Protein AF-A0A9X3PVK5-F1 (afdb_monomer_lite)

Structure (mmCIF, N/CA/C/O backbone):
data_AF-A0A9X3PVK5-F1
#
_entry.id   AF-A0A9X3PVK5-F1
#
loop_
_atom_site.group_PDB
_atom_site.id
_atom_site.type_symbol
_atom_site.label_atom_id
_atom_site.label_alt_id
_atom_site.label_comp_id
_atom_site.label_asym_id
_atom_site.label_entity_id
_atom_site.label_seq_id
_atom_site.pdbx_PDB_ins_code
_atom_site.Cartn_x
_atom_site.Cartn_y
_atom_site.Cartn_z
_atom_site.occupancy
_atom_site.B_iso_or_equiv
_atom_site.auth_seq_id
_atom_site.auth_comp_id
_atom_site.auth_asym_id
_atom_site.auth_atom_id
_atom_site.pdbx_PDB_model_num
ATOM 1 N N . MET A 1 1 ? 22.306 16.300 -51.014 1.00 60.66 1 MET A N 1
ATOM 2 C CA . MET A 1 1 ? 22.694 15.941 -49.629 1.00 60.66 1 MET A CA 1
ATOM 3 C C . MET A 1 1 ? 21.674 16.373 -48.570 1.00 60.66 1 MET A C 1
ATOM 5 O O . MET A 1 1 ? 21.366 15.554 -47.720 1.00 60.66 1 MET A O 1
ATOM 9 N N . GLY A 1 2 ? 21.073 17.571 -48.632 1.00 67.81 2 GLY A N 1
ATOM 10 C CA . GLY A 1 2 ? 20.135 18.045 -47.590 1.00 67.81 2 GLY A CA 1
ATOM 11 C C . GLY A 1 2 ? 18.891 17.174 -47.328 1.00 67.81 2 GLY A C 1
ATOM 12 O O . GLY A 1 2 ? 18.479 17.035 -46.184 1.00 67.81 2 GLY A O 1
ATOM 13 N N . LYS A 1 3 ? 18.336 16.512 -48.355 1.00 68.56 3 LYS A N 1
ATOM 14 C CA . LYS A 1 3 ? 17.170 15.616 -48.194 1.00 68.56 3 LYS A CA 1
ATOM 15 C C . LYS A 1 3 ? 17.481 14.365 -47.359 1.00 68.56 3 LYS A C 1
ATOM 17 O O . LYS A 1 3 ? 16.631 13.915 -46.606 1.00 68.56 3 LYS A O 1
ATOM 22 N N . VAL A 1 4 ? 18.702 13.836 -47.464 1.00 75.50 4 VAL A N 1
ATOM 23 C CA . VAL A 1 4 ? 19.142 12.647 -46.710 1.00 75.50 4 VAL A CA 1
ATOM 24 C C . VAL A 1 4 ? 19.384 13.016 -45.248 1.00 75.50 4 VAL A C 1
ATOM 26 O O . VAL A 1 4 ? 18.938 12.306 -44.356 1.00 75.50 4 VAL A O 1
ATOM 29 N N . VAL A 1 5 ? 20.002 14.175 -45.003 1.00 79.56 5 VAL A N 1
ATOM 30 C CA . VAL A 1 5 ? 20.213 14.705 -43.648 1.00 79.56 5 VAL A CA 1
ATOM 31 C C . VAL A 1 5 ? 18.874 14.916 -42.936 1.00 79.56 5 VAL A C 1
ATOM 33 O O . VAL A 1 5 ? 18.721 14.501 -41.794 1.00 79.56 5 VAL A O 1
ATOM 36 N N . PHE A 1 6 ? 17.874 15.471 -43.624 1.00 79.94 6 PHE A N 1
ATOM 37 C CA . PHE A 1 6 ? 16.553 15.698 -43.038 1.00 79.94 6 PHE A CA 1
ATOM 38 C C . PHE A 1 6 ? 15.841 14.395 -42.643 1.00 79.94 6 PHE A C 1
ATOM 40 O O . PHE A 1 6 ? 15.288 14.306 -41.552 1.00 79.94 6 PHE A O 1
ATOM 47 N N . VAL A 1 7 ? 15.903 13.362 -43.490 1.00 83.88 7 VAL A N 1
ATOM 48 C CA . VAL A 1 7 ? 15.310 12.046 -43.192 1.00 83.88 7 VAL A CA 1
ATOM 49 C C . VAL A 1 7 ? 15.995 11.383 -41.997 1.00 83.88 7 VAL A C 1
ATOM 51 O O . VAL A 1 7 ? 15.317 10.818 -41.145 1.00 83.88 7 VAL A O 1
ATOM 54 N N . VAL A 1 8 ? 17.321 11.499 -41.892 1.00 83.00 8 VAL A N 1
ATOM 55 C CA . VAL A 1 8 ? 18.084 10.958 -40.757 1.00 83.00 8 VAL A CA 1
ATOM 56 C C . VAL A 1 8 ? 17.720 11.676 -39.455 1.00 83.00 8 VAL A C 1
ATOM 58 O O . VAL A 1 8 ? 17.458 11.015 -38.454 1.00 83.00 8 VAL A O 1
ATOM 61 N N . PHE A 1 9 ? 17.631 13.008 -39.466 1.00 81.62 9 PHE A N 1
ATOM 62 C CA . PHE A 1 9 ? 17.219 13.772 -38.284 1.00 81.62 9 PHE A CA 1
ATOM 63 C C . PHE A 1 9 ? 15.769 13.496 -37.880 1.00 81.62 9 PHE A C 1
ATOM 65 O O . PHE A 1 9 ? 15.475 13.392 -36.692 1.00 81.62 9 PHE A O 1
ATOM 72 N N . PHE A 1 10 ? 14.869 13.332 -38.849 1.00 81.44 10 PHE A N 1
ATOM 73 C CA . PHE A 1 10 ? 13.465 13.037 -38.578 1.00 81.44 10 PHE A CA 1
ATOM 74 C C . PHE A 1 10 ? 13.270 11.621 -38.017 1.00 81.44 10 PHE A C 1
ATOM 76 O O . PHE A 1 10 ? 12.531 11.434 -37.053 1.00 81.44 10 PHE A O 1
ATOM 83 N N . ALA A 1 11 ? 13.985 10.631 -38.560 1.00 80.88 11 ALA A N 1
ATOM 84 C CA . ALA A 1 11 ? 13.994 9.272 -38.026 1.00 80.88 11 ALA A CA 1
ATOM 85 C C . ALA A 1 11 ? 14.588 9.223 -36.610 1.00 80.88 11 ALA A C 1
ATOM 87 O O . ALA A 1 11 ? 14.032 8.566 -35.734 1.00 80.88 11 ALA A O 1
ATOM 88 N N . LEU A 1 12 ? 15.669 9.969 -36.357 1.00 79.19 12 LEU A N 1
ATOM 89 C CA . LEU A 1 12 ? 16.262 10.083 -35.026 1.00 79.19 12 LEU A CA 1
ATOM 90 C C . LEU A 1 12 ? 15.290 10.725 -34.025 1.00 79.19 12 LEU A C 1
ATOM 92 O O . LEU A 1 12 ? 15.142 10.222 -32.915 1.00 79.19 12 LEU A O 1
ATOM 96 N N . ALA A 1 13 ? 14.586 11.789 -34.422 1.00 78.06 13 ALA A N 1
ATOM 97 C CA . ALA A 1 13 ? 13.579 12.436 -33.583 1.00 78.06 13 ALA A CA 1
ATOM 98 C C . ALA A 1 13 ? 12.417 11.489 -33.236 1.00 78.06 13 ALA A C 1
ATOM 100 O O . ALA A 1 13 ? 11.982 11.455 -32.088 1.00 78.06 13 ALA A O 1
ATOM 101 N N . LEU A 1 14 ? 11.959 10.679 -34.197 1.00 76.50 14 LEU A N 1
ATOM 102 C CA . LEU A 1 14 ? 10.938 9.650 -33.974 1.00 76.50 14 LEU A CA 1
ATOM 103 C C . LEU A 1 14 ? 11.409 8.548 -33.017 1.00 76.50 14 LEU A C 1
ATOM 105 O O . LEU A 1 14 ? 10.635 8.116 -32.168 1.00 76.50 14 LEU A O 1
ATOM 109 N N . VAL A 1 15 ? 12.671 8.120 -33.112 1.00 71.81 15 VAL A N 1
ATOM 110 C CA . VAL A 1 15 ? 13.250 7.134 -32.186 1.00 71.81 15 VAL A CA 1
ATOM 111 C C . VAL A 1 15 ? 13.341 7.711 -30.774 1.00 71.81 15 VAL A C 1
ATOM 113 O O . VAL A 1 15 ? 12.879 7.077 -29.833 1.00 71.81 15 VAL A O 1
ATOM 116 N N . VAL A 1 16 ? 13.847 8.937 -30.614 1.00 65.81 16 VAL A N 1
ATOM 117 C CA . VAL A 1 16 ? 13.955 9.589 -29.297 1.00 65.81 16 VAL A CA 1
ATOM 118 C C . VAL A 1 16 ? 12.573 9.814 -28.671 1.00 65.81 16 VAL A C 1
ATOM 120 O O . VAL A 1 16 ? 12.381 9.504 -27.495 1.00 65.81 16 VAL A O 1
ATOM 123 N N . ALA A 1 17 ? 11.590 10.264 -29.457 1.00 64.31 17 ALA A N 1
ATOM 124 C CA . ALA A 1 17 ? 10.210 10.442 -28.999 1.00 64.31 17 ALA A CA 1
ATOM 125 C C . ALA A 1 17 ? 9.495 9.111 -28.690 1.00 64.31 17 ALA A C 1
ATOM 127 O O . ALA A 1 17 ? 8.615 9.072 -27.836 1.00 64.31 17 ALA A O 1
ATOM 128 N N . GLY A 1 18 ? 9.872 8.016 -29.360 1.00 57.22 18 GLY A N 1
ATOM 129 C CA . GLY A 1 18 ? 9.322 6.678 -29.122 1.00 57.22 18 GLY A CA 1
ATOM 130 C C . GLY A 1 18 ? 9.931 5.939 -27.923 1.00 57.22 18 GLY A C 1
ATOM 131 O O . GLY A 1 18 ? 9.342 4.976 -27.443 1.00 57.22 18 GLY A O 1
ATOM 132 N N . THR A 1 19 ? 11.094 6.368 -27.421 1.00 53.72 19 THR A N 1
ATOM 133 C CA . THR A 1 19 ? 11.823 5.675 -26.335 1.00 53.72 19 THR A CA 1
ATOM 134 C C . THR A 1 19 ? 11.453 6.105 -24.909 1.00 53.72 19 THR A C 1
ATOM 136 O O . THR A 1 19 ? 12.012 5.580 -23.949 1.00 53.72 19 THR A O 1
ATOM 139 N N . SER A 1 20 ? 10.515 7.036 -24.723 1.00 52.75 20 SER A N 1
ATOM 140 C CA . SER A 1 20 ? 10.329 7.719 -23.431 1.00 52.75 20 SER A CA 1
ATOM 141 C C . SER A 1 20 ? 9.559 6.950 -22.345 1.00 52.75 20 SER A C 1
ATOM 143 O O . SER A 1 20 ? 9.445 7.468 -21.240 1.00 52.75 20 SER A O 1
ATOM 145 N N . SER A 1 21 ? 9.022 5.751 -22.596 1.00 50.31 21 SER A N 1
ATOM 146 C CA . SER A 1 21 ? 8.082 5.107 -21.654 1.00 50.31 21 SER A CA 1
ATOM 147 C C . SER A 1 21 ? 8.556 3.794 -21.027 1.00 50.31 21 SER A C 1
ATOM 149 O O . SER A 1 21 ? 7.752 3.079 -20.439 1.00 50.31 21 SER A O 1
ATOM 151 N N . SER A 1 22 ? 9.844 3.460 -21.121 1.00 47.28 22 SER A N 1
ATOM 152 C CA . SER A 1 22 ? 10.409 2.274 -20.462 1.00 47.28 22 SER A CA 1
ATOM 153 C C . SER A 1 22 ? 11.505 2.660 -19.469 1.00 47.28 22 SER A C 1
ATOM 155 O O . SER A 1 22 ? 12.584 2.064 -19.456 1.00 47.28 22 SER A O 1
ATOM 157 N N . PHE A 1 23 ? 11.248 3.656 -18.619 1.00 48.03 23 PHE A N 1
ATOM 158 C CA . PHE A 1 23 ? 12.028 3.762 -17.395 1.00 48.03 23 PHE A CA 1
ATOM 159 C C . PHE A 1 23 ? 11.541 2.678 -16.452 1.00 48.03 23 PHE A C 1
ATOM 161 O O . PHE A 1 23 ? 10.457 2.723 -15.878 1.00 48.03 23 PHE A O 1
ATOM 168 N N . ALA A 1 24 ? 12.346 1.630 -16.445 1.00 48.16 24 ALA A N 1
ATOM 169 C CA . ALA A 1 24 ? 12.115 0.397 -15.756 1.00 48.16 24 ALA A CA 1
ATOM 170 C C . ALA A 1 24 ? 11.727 0.660 -14.296 1.00 48.16 24 ALA A C 1
ATOM 172 O O . ALA A 1 24 ? 12.495 1.227 -13.520 1.00 48.16 24 ALA A O 1
ATOM 173 N N . LEU A 1 25 ? 10.571 0.128 -13.915 1.00 50.09 25 LEU A N 1
ATOM 174 C CA . LEU A 1 25 ? 10.171 -0.232 -12.554 1.00 50.09 25 LEU A CA 1
ATOM 175 C C . LEU A 1 25 ? 11.098 -1.322 -11.958 1.00 50.09 25 LEU A C 1
ATOM 177 O O . LEU A 1 25 ? 10.657 -2.268 -11.317 1.00 50.09 25 LEU A O 1
ATOM 181 N N . GLN A 1 26 ? 12.400 -1.227 -12.244 1.00 49.47 26 GLN A N 1
ATOM 182 C CA . GLN A 1 26 ? 13.466 -2.182 -11.946 1.00 49.47 26 GLN A CA 1
ATOM 183 C C . GLN A 1 26 ? 14.453 -1.586 -10.931 1.00 49.47 26 GLN A C 1
ATOM 185 O O . GLN A 1 26 ? 15.643 -1.886 -10.924 1.00 49.47 26 GLN A O 1
ATOM 190 N N . SER A 1 27 ? 13.962 -0.726 -10.049 1.00 49.31 27 SER A N 1
ATOM 191 C CA . SER A 1 27 ? 14.561 -0.583 -8.732 1.00 49.31 27 SER A CA 1
ATOM 192 C C . SER A 1 27 ? 13.923 -1.681 -7.889 1.00 49.31 27 SER A C 1
ATOM 194 O O . SER A 1 27 ? 12.732 -1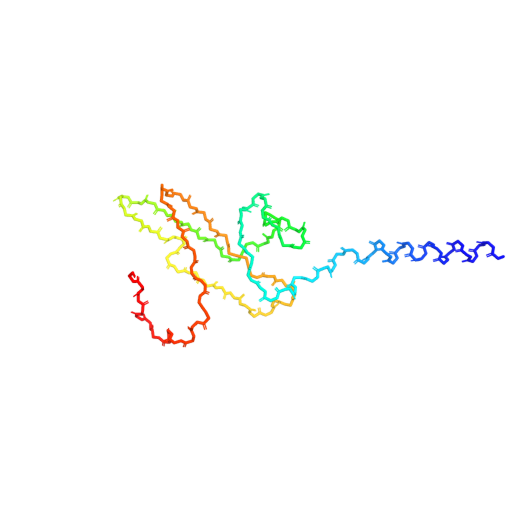.620 -7.612 1.00 49.31 27 SER A O 1
ATOM 196 N N . GLY A 1 28 ? 14.669 -2.725 -7.522 1.00 56.47 28 GLY A N 1
ATOM 197 C CA . GLY A 1 28 ? 14.184 -3.795 -6.634 1.00 56.47 28 GLY A CA 1
ATOM 198 C C . GLY A 1 28 ? 13.905 -3.335 -5.193 1.00 56.47 28 GLY A C 1
ATOM 199 O O . GLY A 1 28 ? 13.974 -4.150 -4.278 1.00 56.47 28 GLY A O 1
ATOM 200 N N . GLY A 1 29 ? 13.676 -2.037 -4.983 1.00 66.81 29 GLY A N 1
ATOM 201 C CA . GLY A 1 29 ? 13.357 -1.422 -3.704 1.00 66.81 29 GLY A CA 1
ATOM 202 C C . GLY A 1 29 ? 11.852 -1.269 -3.496 1.00 66.81 29 GLY A C 1
ATOM 203 O O . GLY A 1 29 ? 11.051 -1.410 -4.417 1.00 66.81 29 GLY A O 1
ATOM 204 N N . VAL A 1 30 ? 11.477 -0.972 -2.255 1.00 73.94 30 VAL A N 1
ATOM 205 C CA . VAL A 1 30 ? 10.111 -0.592 -1.895 1.00 73.94 30 VAL A CA 1
ATOM 206 C C . VAL A 1 30 ? 10.032 0.926 -1.839 1.00 73.94 30 VAL A C 1
ATOM 208 O O . VAL A 1 30 ? 10.888 1.568 -1.234 1.00 73.94 30 VAL A O 1
ATOM 211 N N . GLU A 1 31 ? 8.984 1.489 -2.429 1.00 77.69 31 GLU A N 1
ATOM 212 C CA . GLU A 1 31 ? 8.672 2.909 -2.321 1.00 77.69 31 GLU A CA 1
ATOM 213 C C . GLU A 1 31 ? 7.392 3.090 -1.503 1.00 77.69 31 GLU A C 1
ATOM 215 O O . GLU A 1 31 ? 6.390 2.413 -1.732 1.00 77.69 31 GLU A O 1
ATOM 220 N N . ILE A 1 32 ? 7.445 3.988 -0.518 1.00 80.94 32 ILE A N 1
ATOM 221 C CA . ILE A 1 32 ? 6.333 4.310 0.380 1.00 80.94 32 ILE A CA 1
ATOM 222 C C . ILE A 1 32 ? 6.095 5.810 0.288 1.00 80.94 32 ILE A C 1
ATOM 224 O O . ILE A 1 32 ? 7.034 6.603 0.351 1.00 80.94 32 ILE A O 1
ATOM 228 N N . GLY A 1 33 ? 4.836 6.206 0.161 1.00 84.25 33 GLY A N 1
ATOM 229 C CA . GLY A 1 33 ? 4.467 7.605 0.038 1.00 84.25 33 GLY A CA 1
ATOM 230 C C . GLY A 1 33 ? 2.962 7.798 -0.039 1.00 84.25 33 GLY A C 1
ATOM 231 O O . GLY A 1 33 ? 2.188 6.843 -0.113 1.00 84.25 33 GLY A O 1
ATOM 232 N N . ASP A 1 34 ? 2.565 9.061 -0.006 1.00 86.12 34 ASP A N 1
ATOM 233 C CA . ASP A 1 34 ? 1.177 9.479 -0.140 1.00 86.12 34 ASP A CA 1
ATOM 234 C C . ASP A 1 34 ? 0.643 9.224 -1.563 1.00 86.12 34 ASP A C 1
ATOM 236 O O . ASP A 1 34 ? 1.380 9.292 -2.543 1.00 86.12 34 ASP A O 1
ATOM 240 N N . LEU A 1 35 ? -0.654 8.941 -1.695 1.00 84.94 35 LEU A N 1
ATOM 241 C CA . LEU A 1 35 ? -1.261 8.572 -2.977 1.00 84.94 35 LEU A CA 1
ATOM 242 C C . LEU A 1 35 ? -1.257 9.720 -4.003 1.00 84.94 35 LEU A C 1
ATOM 244 O O . LEU A 1 35 ? -1.199 9.469 -5.210 1.00 84.94 35 LEU A O 1
ATOM 248 N N . ALA A 1 36 ? -1.367 10.968 -3.538 1.00 83.62 36 ALA A N 1
ATOM 249 C CA . ALA A 1 36 ? -1.466 12.139 -4.403 1.00 83.62 36 ALA A CA 1
ATOM 250 C C . ALA A 1 36 ? -0.089 12.669 -4.824 1.00 83.62 36 ALA A C 1
ATOM 252 O O . ALA A 1 36 ? 0.054 13.187 -5.931 1.00 83.62 36 ALA A O 1
ATOM 253 N N . THR A 1 37 ? 0.910 12.544 -3.950 1.00 84.12 37 THR A N 1
ATOM 254 C CA . THR A 1 37 ? 2.247 13.130 -4.145 1.00 84.12 37 THR A CA 1
ATOM 255 C C . THR A 1 37 ? 3.353 12.106 -4.388 1.00 84.12 37 THR A C 1
ATOM 257 O O . THR A 1 37 ? 4.379 12.449 -4.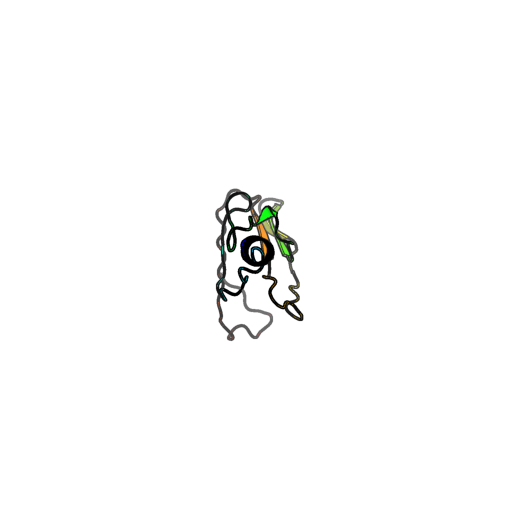974 1.00 84.12 37 THR A O 1
ATOM 260 N N . GLY A 1 38 ? 3.155 10.855 -3.973 1.00 81.88 38 GLY A N 1
ATOM 261 C CA . GLY A 1 38 ? 4.090 9.755 -4.182 1.00 81.88 38 GLY A CA 1
ATOM 262 C C . GLY A 1 38 ? 4.150 9.322 -5.645 1.00 81.88 38 GLY A C 1
ATOM 263 O O . GLY A 1 38 ? 3.155 9.365 -6.375 1.00 81.88 38 GLY A O 1
ATOM 264 N N . SER A 1 39 ? 5.342 8.925 -6.090 1.00 75.06 39 SER A N 1
ATOM 265 C CA . SER A 1 39 ? 5.613 8.593 -7.485 1.00 75.06 39 SER A CA 1
ATOM 266 C C . SER A 1 39 ? 6.745 7.581 -7.598 1.00 75.06 39 SER A C 1
ATOM 268 O O . SER A 1 39 ? 7.779 7.778 -6.965 1.00 75.06 39 SER A O 1
ATOM 270 N N . VAL A 1 40 ? 6.557 6.561 -8.443 1.00 72.19 40 VAL A N 1
ATOM 271 C CA . VAL A 1 40 ? 7.628 5.642 -8.851 1.00 72.19 40 VAL A CA 1
ATOM 272 C C . VAL A 1 40 ? 8.126 6.067 -10.221 1.00 72.19 40 VAL A C 1
ATOM 274 O O . VAL A 1 40 ? 7.377 6.019 -11.195 1.00 72.19 40 VAL A O 1
ATOM 277 N N . VAL A 1 41 ? 9.388 6.494 -10.316 1.00 71.25 41 VAL A N 1
ATOM 278 C CA . VAL A 1 41 ? 10.036 6.834 -11.601 1.00 71.25 41 VAL A CA 1
ATOM 279 C C . VAL A 1 41 ? 9.208 7.849 -12.426 1.00 71.25 41 VAL A C 1
ATOM 281 O O . VAL A 1 41 ? 9.098 7.775 -13.646 1.00 71.25 41 VAL A O 1
ATOM 284 N N . GLY A 1 42 ? 8.585 8.821 -11.751 1.00 70.56 42 GLY A N 1
ATOM 285 C CA . GLY A 1 42 ? 7.784 9.872 -12.388 1.00 70.56 42 GLY A CA 1
ATOM 286 C C . GLY A 1 42 ? 6.315 9.512 -12.644 1.00 70.56 42 GLY A C 1
ATOM 287 O O . GLY A 1 42 ? 5.552 10.401 -13.016 1.00 70.56 42 GLY A O 1
ATOM 288 N N . GLN A 1 43 ? 5.882 8.272 -12.384 1.00 77.12 43 GLN A N 1
ATOM 289 C CA . GLN A 1 43 ? 4.472 7.879 -12.416 1.00 77.12 43 GLN A CA 1
ATOM 290 C C . GLN A 1 43 ? 3.825 8.037 -11.027 1.00 77.12 43 GLN A C 1
ATOM 292 O O . GLN A 1 43 ? 4.222 7.336 -10.093 1.00 77.12 43 GLN A O 1
ATOM 297 N N . PRO A 1 44 ? 2.816 8.917 -10.864 1.00 85.19 44 PRO A N 1
ATOM 298 C CA . PRO A 1 44 ? 2.083 9.057 -9.608 1.00 85.19 44 PRO A CA 1
ATOM 299 C C . PRO A 1 44 ? 1.446 7.740 -9.164 1.00 85.19 44 PRO A C 1
ATOM 301 O O . PRO A 1 44 ? 0.894 7.007 -9.987 1.00 85.19 44 PRO A O 1
ATOM 304 N N . PHE A 1 45 ? 1.426 7.479 -7.857 1.00 84.38 45 PHE A N 1
ATOM 305 C CA . PHE A 1 45 ? 0.805 6.266 -7.312 1.00 84.38 45 PHE A CA 1
ATOM 306 C C . PHE A 1 45 ? -0.679 6.138 -7.675 1.00 84.38 45 PHE A C 1
ATOM 308 O O . PHE A 1 45 ? -1.171 5.036 -7.893 1.00 84.38 45 PHE A O 1
ATOM 315 N N . SER A 1 46 ? -1.387 7.261 -7.809 1.00 84.44 46 SER A N 1
ATOM 316 C CA . SER A 1 46 ? -2.789 7.304 -8.249 1.00 84.44 46 SER A CA 1
ATOM 317 C C . SER A 1 46 ? -3.033 6.769 -9.665 1.00 84.44 46 SER A C 1
ATOM 319 O O . SER A 1 46 ? -4.169 6.438 -9.996 1.00 84.44 46 SER A O 1
ATOM 321 N N . GLN A 1 47 ? -1.991 6.677 -10.494 1.00 85.12 47 GLN A N 1
ATOM 322 C CA . GLN A 1 47 ? -2.058 6.136 -11.853 1.00 85.12 47 GLN A CA 1
ATOM 323 C C . GLN A 1 47 ? -1.638 4.665 -11.930 1.00 85.12 47 GLN A C 1
ATOM 325 O O . GLN A 1 47 ? -1.609 4.102 -13.024 1.00 85.12 47 GLN A O 1
ATOM 330 N N . LEU A 1 48 ? -1.257 4.053 -10.807 1.00 84.81 48 LEU A N 1
ATOM 331 C CA . LEU A 1 48 ? -0.875 2.651 -10.759 1.00 84.81 48 LEU A CA 1
ATOM 332 C C . LEU A 1 48 ? -2.081 1.768 -10.429 1.00 84.81 48 LEU A C 1
ATOM 334 O O . LEU A 1 48 ? -2.893 2.082 -9.558 1.00 84.81 48 LEU A O 1
ATOM 338 N N . ASP A 1 49 ? -2.151 0.615 -11.089 1.00 86.75 49 ASP A N 1
ATOM 339 C CA . ASP A 1 49 ? -3.151 -0.405 -10.790 1.00 86.75 49 ASP A CA 1
ATOM 340 C C . ASP A 1 49 ? -2.886 -1.025 -9.415 1.00 86.75 49 ASP A C 1
ATOM 342 O O . ASP A 1 49 ? -1.892 -1.736 -9.228 1.00 86.75 49 ASP A O 1
ATOM 346 N N . VAL A 1 50 ? -3.803 -0.779 -8.478 1.00 88.94 50 VAL A N 1
ATOM 347 C CA . VAL A 1 50 ? -3.767 -1.306 -7.109 1.00 88.94 50 VAL A CA 1
ATOM 348 C C . VAL A 1 50 ? -4.037 -2.808 -7.113 1.00 88.94 50 VAL A C 1
ATOM 350 O O . VAL A 1 50 ? -5.043 -3.271 -7.646 1.00 88.94 50 VAL A O 1
ATOM 353 N N . ASP A 1 51 ? -3.154 -3.572 -6.476 1.00 88.81 51 ASP A N 1
ATOM 354 C CA . ASP A 1 51 ? -3.267 -5.028 -6.374 1.00 88.81 51 ASP A CA 1
ATOM 355 C C . ASP A 1 51 ? -3.900 -5.484 -5.065 1.00 88.81 51 ASP A C 1
ATOM 357 O O . ASP A 1 51 ? -4.595 -6.499 -5.021 1.00 88.81 51 ASP A O 1
ATOM 361 N N . VAL A 1 52 ? -3.629 -4.745 -3.994 1.00 90.31 52 VAL A N 1
ATOM 362 C CA . VAL A 1 52 ? -4.183 -4.985 -2.667 1.00 90.31 52 VAL A CA 1
ATOM 363 C C . VAL A 1 52 ? -4.616 -3.651 -2.090 1.00 90.31 52 VAL A C 1
ATOM 365 O O . VAL A 1 52 ? -3.856 -2.685 -2.119 1.00 90.31 52 VAL A O 1
ATOM 368 N N . ASP A 1 53 ? -5.827 -3.617 -1.549 1.00 91.88 53 ASP A N 1
ATOM 369 C CA . ASP A 1 53 ? -6.388 -2.443 -0.894 1.00 91.88 53 ASP A CA 1
ATOM 370 C C . ASP A 1 53 ? -6.693 -2.787 0.562 1.00 91.88 53 ASP A C 1
ATOM 372 O O . ASP A 1 53 ? -7.465 -3.708 0.840 1.00 91.88 53 ASP A O 1
ATOM 376 N N . LEU A 1 54 ? -6.041 -2.084 1.484 1.00 90.38 54 LEU A N 1
ATOM 377 C CA . LEU A 1 54 ? -6.163 -2.296 2.920 1.00 90.38 54 LEU A CA 1
ATOM 378 C C . LEU A 1 54 ? -6.724 -1.052 3.589 1.00 90.38 54 LEU A C 1
ATOM 380 O O . LEU A 1 54 ? -6.319 0.076 3.313 1.00 90.38 54 LEU A O 1
ATOM 384 N N . TYR A 1 55 ? -7.606 -1.273 4.550 1.00 90.62 55 TYR A N 1
ATOM 385 C CA . TYR A 1 55 ? -8.209 -0.221 5.346 1.00 90.62 55 TYR A CA 1
ATOM 386 C C . TYR A 1 55 ? -7.896 -0.459 6.814 1.00 90.62 55 TYR A C 1
ATOM 388 O O . TYR A 1 55 ? -8.277 -1.493 7.367 1.00 90.62 55 TYR A O 1
ATOM 396 N N . ALA A 1 56 ? -7.245 0.510 7.452 1.00 89.56 56 ALA A N 1
ATOM 397 C CA . ALA A 1 56 ? -7.228 0.592 8.905 1.00 89.56 56 ALA A CA 1
ATOM 398 C C . ALA 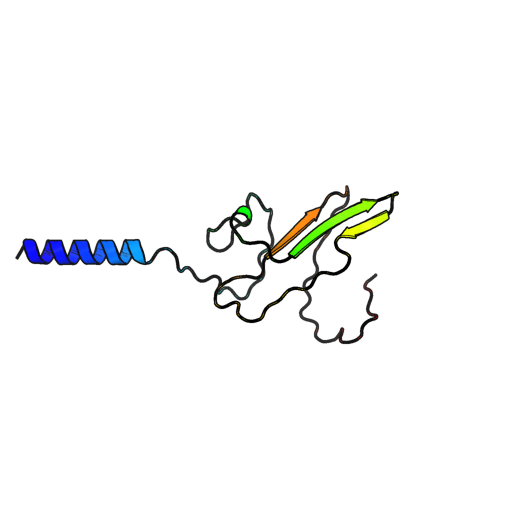A 1 56 ? -8.516 1.296 9.337 1.00 89.56 56 ALA A C 1
ATOM 400 O O . ALA A 1 56 ? -8.745 2.457 8.993 1.00 89.56 56 ALA A O 1
ATOM 401 N N . LEU A 1 57 ? -9.382 0.576 10.044 1.00 89.12 57 LEU A N 1
ATOM 402 C CA . LEU A 1 57 ? -10.707 1.033 10.453 1.00 89.12 57 LEU A CA 1
ATOM 403 C C . LEU A 1 57 ? -10.841 1.010 11.976 1.00 89.12 57 LEU A C 1
ATOM 405 O O . LEU A 1 57 ? -10.184 0.226 12.663 1.00 89.12 57 LEU A O 1
ATOM 409 N N . GLU A 1 58 ? -11.761 1.819 12.495 1.00 87.94 58 GLU A N 1
ATOM 410 C CA . GLU A 1 58 ? -12.220 1.744 13.880 1.00 87.94 58 GLU A CA 1
ATOM 411 C C . GLU A 1 58 ? -13.715 1.401 13.904 1.00 87.94 58 GLU A C 1
ATOM 413 O O . GLU A 1 58 ? -14.551 2.171 13.435 1.00 87.94 58 GLU A O 1
ATOM 418 N N . ILE A 1 59 ? -14.061 0.223 14.426 1.00 85.62 59 ILE A N 1
ATOM 419 C CA . ILE A 1 59 ? -15.438 -0.280 14.489 1.00 85.62 59 ILE A CA 1
ATOM 420 C C . ILE A 1 59 ? -15.752 -0.625 15.943 1.00 85.62 59 ILE A C 1
ATOM 422 O O . ILE A 1 59 ? -15.093 -1.471 16.544 1.00 85.62 59 ILE A O 1
ATOM 426 N N . GLY A 1 60 ? -16.747 0.045 16.533 1.00 87.31 60 GLY A N 1
ATOM 427 C CA . GLY A 1 60 ? -17.141 -0.191 17.928 1.00 87.31 60 GLY A CA 1
ATOM 428 C C . GLY A 1 60 ? -16.002 0.030 18.934 1.00 87.31 60 GLY A C 1
ATOM 429 O O . GLY A 1 60 ? -15.880 -0.728 19.895 1.00 87.31 60 GLY A O 1
ATOM 430 N N . GLY A 1 61 ? -15.127 1.010 18.676 1.00 84.88 61 GLY A N 1
ATOM 431 C CA . GLY A 1 61 ? -13.948 1.307 19.500 1.00 84.88 61 GLY A CA 1
ATOM 432 C C . GLY A 1 61 ? -12.798 0.301 19.364 1.00 84.88 61 GLY A C 1
ATOM 433 O O . GLY A 1 61 ? -11.841 0.352 20.133 1.00 84.88 61 GLY A O 1
ATOM 434 N N . LYS A 1 62 ? -12.875 -0.638 18.411 1.00 83.50 62 LYS A N 1
ATOM 435 C CA . LYS A 1 62 ? -11.802 -1.591 18.105 1.00 83.50 62 LYS A CA 1
ATOM 436 C C . LYS A 1 62 ? -11.144 -1.234 16.780 1.00 83.50 62 LYS A C 1
ATOM 438 O O . LYS A 1 62 ? -11.833 -0.995 15.791 1.00 83.50 62 LYS A O 1
ATOM 443 N N . LYS A 1 63 ? -9.811 -1.251 16.758 1.00 85.56 63 LYS A N 1
ATOM 444 C CA . LYS A 1 63 ? -9.016 -1.092 15.536 1.00 85.56 63 LYS A CA 1
ATOM 445 C C . LYS A 1 63 ? -8.978 -2.414 14.775 1.00 85.56 63 LYS A C 1
ATOM 447 O O . LYS A 1 63 ? -8.686 -3.448 15.374 1.00 85.56 63 LYS A O 1
ATOM 452 N N . VAL A 1 64 ? -9.285 -2.383 13.482 1.00 86.94 64 VAL A N 1
ATOM 453 C CA . VAL A 1 64 ? -9.382 -3.576 12.631 1.00 86.94 64 VAL A CA 1
ATOM 454 C C . VAL A 1 64 ? -8.806 -3.282 11.246 1.00 86.94 64 VAL A C 1
ATOM 456 O O . VAL A 1 64 ? -8.974 -2.181 10.725 1.00 86.94 64 VAL A O 1
ATOM 459 N N . TRP A 1 65 ? -8.163 -4.283 10.643 1.00 87.38 65 TRP A N 1
ATOM 460 C CA . TRP A 1 65 ? -7.756 -4.270 9.238 1.00 87.38 65 TRP A CA 1
ATOM 461 C C . TRP A 1 65 ? -8.823 -4.919 8.356 1.00 87.38 65 TRP A C 1
ATOM 463 O O . TRP A 1 65 ? -9.305 -6.011 8.667 1.00 87.38 65 TRP A O 1
ATOM 473 N N . TYR A 1 66 ? -9.178 -4.268 7.249 1.00 87.00 66 TYR A N 1
ATOM 474 C CA . TYR A 1 66 ? -10.084 -4.823 6.246 1.00 87.00 66 TYR A CA 1
ATOM 475 C C . TYR A 1 66 ? -9.460 -4.791 4.839 1.00 87.00 66 TYR A C 1
ATOM 477 O O . TYR A 1 66 ? -8.924 -3.753 4.460 1.00 87.00 66 TYR A O 1
ATOM 485 N N . PRO A 1 67 ? -9.564 -5.879 4.055 1.00 89.50 67 PRO A N 1
ATOM 486 C CA . PRO A 1 67 ? -9.996 -7.204 4.495 1.00 89.50 67 PRO A CA 1
ATOM 487 C C . PRO A 1 67 ? -8.986 -7.790 5.495 1.00 89.50 67 PRO A C 1
ATOM 489 O O . PRO A 1 67 ? -7.794 -7.502 5.433 1.00 89.50 67 PRO A O 1
ATOM 492 N N . GLY A 1 68 ? -9.457 -8.627 6.423 1.00 84.62 68 GLY A N 1
ATOM 493 C CA . GLY A 1 68 ? -8.588 -9.233 7.445 1.00 84.62 68 GLY A CA 1
ATOM 494 C C . GLY A 1 68 ? -7.512 -10.166 6.869 1.00 84.62 68 GLY A C 1
ATOM 495 O O . GLY A 1 68 ? -6.572 -10.544 7.560 1.00 84.62 68 GLY A O 1
ATOM 496 N N . THR A 1 69 ? -7.635 -10.549 5.598 1.00 84.69 69 THR A N 1
ATOM 497 C CA . THR A 1 69 ? -6.620 -11.284 4.841 1.00 84.69 69 THR A CA 1
ATOM 498 C C . THR A 1 69 ? -6.690 -10.852 3.381 1.00 84.69 69 THR A C 1
ATOM 500 O O . THR A 1 69 ? -7.780 -10.736 2.823 1.00 84.69 69 THR A O 1
ATOM 503 N N . SER A 1 70 ? -5.530 -10.639 2.761 1.00 84.19 70 SER A N 1
ATOM 504 C CA . SER A 1 70 ? -5.390 -10.319 1.337 1.00 84.19 70 SER A CA 1
ATOM 505 C C . SER A 1 70 ? -4.408 -11.279 0.680 1.00 84.19 70 SER A C 1
ATOM 507 O O . SER A 1 70 ? -3.430 -11.689 1.302 1.00 84.19 70 SER A O 1
ATOM 509 N N . VAL A 1 71 ? -4.648 -11.625 -0.585 1.00 85.88 71 VAL A N 1
ATOM 510 C CA . VAL A 1 71 ? -3.758 -12.496 -1.363 1.00 85.88 71 VAL A CA 1
ATOM 511 C C . VAL A 1 71 ? -3.139 -11.690 -2.494 1.00 85.88 71 VAL A C 1
ATOM 513 O O . VAL A 1 71 ? -3.834 -11.263 -3.412 1.00 85.88 71 VAL A O 1
ATOM 516 N N . LEU A 1 72 ? -1.817 -11.529 -2.452 1.00 84.44 72 LEU A N 1
ATOM 517 C CA . LEU A 1 72 ? -1.050 -10.884 -3.510 1.00 84.44 72 LEU A CA 1
ATOM 518 C C . LEU A 1 72 ? -0.447 -11.938 -4.443 1.00 84.44 72 LEU A C 1
ATOM 520 O O . LEU A 1 72 ? 0.379 -12.757 -4.041 1.00 84.44 72 LEU A O 1
ATOM 524 N N . ARG A 1 73 ? -0.834 -11.906 -5.721 1.00 82.62 73 ARG A N 1
ATOM 525 C CA . ARG A 1 73 ? -0.243 -12.768 -6.753 1.00 82.62 73 ARG A CA 1
ATOM 526 C C . ARG A 1 73 ? 0.963 -12.078 -7.391 1.00 82.62 73 ARG A C 1
ATOM 528 O O . ARG A 1 73 ? 0.807 -11.073 -8.083 1.00 82.62 73 ARG A O 1
ATOM 535 N N . LEU A 1 74 ? 2.148 -12.661 -7.200 1.00 81.12 74 LEU A N 1
ATOM 536 C CA . LEU A 1 74 ? 3.419 -12.139 -7.727 1.00 81.12 74 LEU A CA 1
ATOM 537 C C . LEU A 1 74 ? 3.876 -12.788 -9.047 1.00 81.12 74 LEU A C 1
ATOM 539 O O . LEU A 1 74 ? 4.777 -12.285 -9.711 1.00 81.12 74 LEU A O 1
ATOM 543 N N . VAL A 1 75 ? 3.253 -13.896 -9.454 1.00 79.31 75 VAL A N 1
ATOM 544 C CA . VAL A 1 75 ? 3.628 -14.632 -10.674 1.00 79.31 75 VAL A CA 1
ATOM 545 C C . VAL A 1 75 ? 3.228 -13.847 -11.930 1.00 79.31 75 VAL A C 1
ATOM 547 O O . VAL A 1 75 ? 2.104 -13.358 -12.012 1.00 79.31 75 VAL A O 1
ATOM 550 N N . GLY A 1 76 ? 4.124 -13.773 -12.923 1.00 75.38 76 G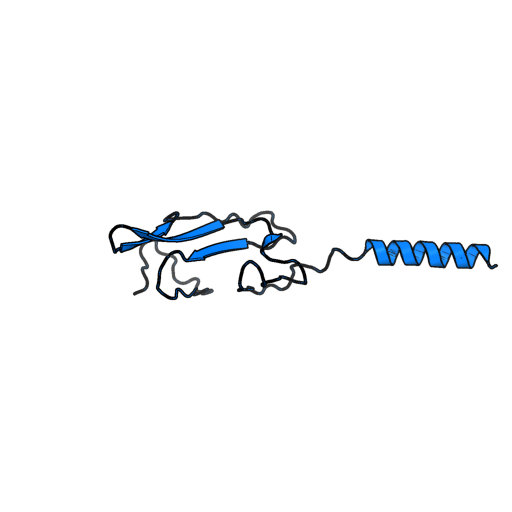LY A N 1
ATOM 551 C CA . GLY A 1 76 ? 3.846 -13.177 -14.241 1.00 75.38 76 GLY A CA 1
ATOM 552 C C . GLY A 1 76 ? 3.994 -11.652 -14.323 1.00 75.38 76 GLY A C 1
ATOM 553 O O . GLY A 1 76 ? 3.554 -11.052 -15.298 1.00 75.38 76 GLY A O 1
ATOM 554 N N . ARG A 1 77 ? 4.612 -11.013 -13.323 1.00 71.06 77 ARG A N 1
ATOM 555 C CA . ARG A 1 77 ? 4.755 -9.548 -13.225 1.00 71.06 77 ARG A CA 1
ATOM 556 C C . ARG A 1 77 ? 6.029 -8.991 -13.874 1.00 71.06 77 ARG A C 1
ATOM 558 O O . ARG A 1 77 ? 6.801 -8.288 -13.228 1.00 71.06 77 ARG A O 1
ATOM 565 N N . ALA A 1 78 ? 6.284 -9.296 -15.143 1.00 70.69 78 ALA A N 1
ATOM 566 C CA . ALA A 1 78 ? 7.452 -8.737 -15.831 1.00 70.69 78 ALA A CA 1
ATOM 567 C C . ALA A 1 78 ? 7.322 -7.204 -15.966 1.00 70.69 78 ALA A C 1
ATOM 569 O O . ALA A 1 78 ? 6.485 -6.719 -16.720 1.00 70.69 78 ALA A O 1
ATOM 570 N N . GLY A 1 79 ? 8.128 -6.445 -15.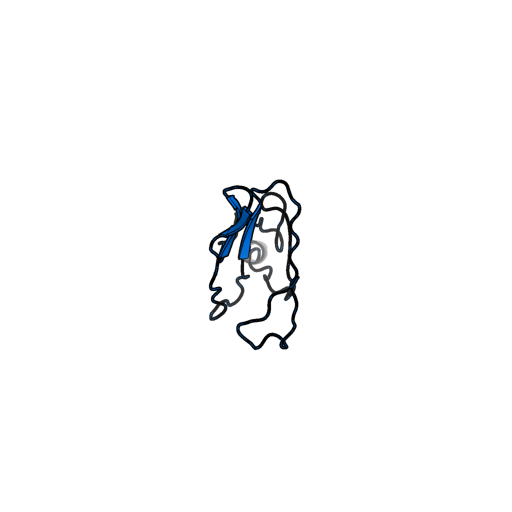213 1.00 70.06 79 GLY A N 1
ATOM 571 C CA . GLY A 1 79 ? 8.197 -4.979 -15.300 1.00 70.06 79 GLY A CA 1
ATOM 572 C C . GLY A 1 79 ? 7.035 -4.204 -14.661 1.00 70.06 79 GLY A C 1
ATOM 573 O O . GLY A 1 79 ? 6.982 -2.990 -14.830 1.00 70.06 79 GLY A O 1
ATOM 574 N N . ARG A 1 80 ? 6.124 -4.863 -13.925 1.00 75.88 80 ARG A N 1
ATOM 575 C CA . ARG A 1 80 ? 5.020 -4.202 -13.201 1.00 75.88 80 ARG A CA 1
ATOM 576 C C . ARG A 1 80 ? 5.187 -4.368 -11.682 1.00 75.88 80 ARG A C 1
ATOM 578 O O . ARG A 1 80 ? 5.215 -5.510 -11.216 1.00 75.88 80 ARG A O 1
ATOM 585 N N . PRO A 1 81 ? 5.249 -3.277 -10.898 1.00 77.25 81 PRO A N 1
ATOM 586 C CA . PRO A 1 81 ? 5.394 -3.343 -9.446 1.00 77.25 81 PRO A CA 1
ATOM 587 C C . PRO A 1 81 ? 4.153 -3.961 -8.807 1.00 77.25 81 PRO A C 1
ATOM 589 O O . PRO A 1 81 ? 3.068 -3.944 -9.389 1.00 77.25 81 PRO A O 1
ATOM 592 N N . ALA A 1 82 ? 4.307 -4.496 -7.597 1.00 83.50 82 ALA A N 1
ATOM 593 C CA . ALA A 1 82 ? 3.174 -4.773 -6.726 1.00 83.50 82 ALA A CA 1
ATOM 594 C C . ALA A 1 82 ? 2.770 -3.505 -5.980 1.00 83.50 82 ALA A C 1
ATOM 596 O O . ALA A 1 82 ? 3.609 -2.869 -5.348 1.00 83.50 82 ALA A O 1
ATOM 597 N N . VAL A 1 83 ? 1.490 -3.154 -6.064 1.00 87.06 83 VAL A N 1
ATOM 598 C CA . VAL A 1 83 ? 0.960 -1.919 -5.488 1.00 87.06 83 VAL A CA 1
ATOM 599 C C . VAL A 1 83 ? -0.022 -2.266 -4.386 1.00 87.06 83 VAL A C 1
ATOM 601 O O . VAL A 1 83 ? -1.082 -2.847 -4.631 1.00 87.06 83 VAL A O 1
ATOM 604 N N . ILE A 1 84 ? 0.344 -1.897 -3.163 1.00 88.62 84 ILE A N 1
ATOM 605 C CA . ILE A 1 84 ? -0.496 -2.038 -1.979 1.00 88.62 84 ILE A CA 1
ATOM 606 C C . ILE A 1 84 ? -0.949 -0.638 -1.588 1.00 88.62 84 ILE A C 1
ATOM 608 O O . ILE A 1 84 ? -0.134 0.197 -1.200 1.00 88.62 84 ILE A O 1
ATOM 612 N N . ARG A 1 85 ? -2.249 -0.376 -1.700 1.00 90.12 85 ARG A N 1
ATOM 613 C CA . ARG A 1 85 ? -2.850 0.858 -1.205 1.00 90.12 85 ARG A CA 1
ATOM 614 C C . ARG A 1 85 ? -3.307 0.638 0.223 1.00 90.12 85 ARG A C 1
ATOM 616 O O . ARG A 1 85 ? -3.978 -0.349 0.517 1.00 90.12 85 ARG A O 1
ATOM 623 N N . VAL A 1 86 ? -2.973 1.584 1.094 1.00 88.94 86 VAL A N 1
ATOM 624 C CA . VAL A 1 86 ? -3.500 1.600 2.454 1.00 88.94 86 VAL A CA 1
ATOM 625 C C . VAL A 1 86 ? -4.225 2.901 2.731 1.00 88.94 86 VAL A C 1
ATOM 627 O O . VAL A 1 86 ? -3.678 3.985 2.553 1.00 88.94 86 VAL A O 1
ATOM 630 N N . THR A 1 87 ? -5.460 2.775 3.203 1.00 90.44 87 THR A N 1
ATOM 631 C CA . THR A 1 87 ? -6.286 3.889 3.653 1.00 90.44 87 THR A CA 1
ATOM 632 C C . THR A 1 87 ? -6.410 3.831 5.171 1.00 90.44 87 THR A C 1
ATOM 634 O O . THR A 1 87 ? -6.982 2.890 5.726 1.00 90.44 87 THR A O 1
ATOM 637 N N . ASN A 1 88 ? -5.880 4.841 5.860 1.00 88.19 88 ASN A N 1
ATOM 638 C CA . ASN A 1 88 ? -6.023 4.968 7.306 1.00 88.19 88 ASN A CA 1
ATOM 639 C C . ASN A 1 88 ? -7.257 5.816 7.642 1.00 88.19 88 ASN A C 1
ATOM 641 O O . ASN A 1 88 ? -7.229 7.033 7.496 1.00 88.19 88 ASN A O 1
ATOM 645 N N . ASN A 1 89 ? -8.326 5.171 8.110 1.00 87.94 89 ASN A N 1
ATOM 646 C CA . ASN A 1 89 ? -9.545 5.834 8.586 1.00 87.94 89 ASN A CA 1
ATOM 647 C C . ASN A 1 89 ? -9.598 5.912 10.120 1.00 87.94 89 ASN A C 1
ATOM 649 O O . ASN A 1 89 ? -10.675 6.032 10.706 1.00 87.94 89 ASN A O 1
ATOM 653 N N . THR A 1 90 ? -8.452 5.803 10.788 1.00 82.94 90 THR A N 1
ATOM 654 C CA . THR A 1 90 ? -8.342 5.925 12.243 1.00 82.94 90 THR A CA 1
ATOM 655 C C . THR A 1 90 ? -7.708 7.262 12.626 1.00 82.94 90 THR A C 1
ATOM 657 O O . THR A 1 90 ? -7.170 7.983 11.789 1.00 82.94 90 THR A O 1
ATOM 660 N N . LYS A 1 91 ? -7.751 7.599 13.918 1.00 81.56 91 LYS A N 1
ATOM 661 C CA . LYS A 1 91 ? -7.062 8.780 14.471 1.00 81.56 91 LYS A CA 1
ATOM 662 C C . LYS A 1 91 ? -5.610 8.507 14.878 1.00 81.56 91 LYS A C 1
ATOM 664 O O . LYS A 1 91 ? -4.975 9.383 15.454 1.00 81.56 91 LYS A O 1
ATOM 669 N N . ALA A 1 92 ? -5.128 7.283 14.681 1.00 76.19 92 ALA A N 1
ATOM 670 C CA . ALA A 1 92 ? -3.812 6.855 15.125 1.00 76.19 92 ALA A CA 1
ATOM 671 C C . ALA A 1 92 ? -2.860 6.708 13.940 1.00 76.19 92 ALA A C 1
ATOM 673 O O . ALA A 1 92 ? -3.266 6.305 12.848 1.00 76.19 92 ALA A O 1
ATOM 674 N N . ASP A 1 93 ? -1.583 6.971 14.197 1.00 71.69 93 ASP A N 1
ATOM 675 C CA . ASP A 1 93 ? -0.527 6.666 13.244 1.00 71.69 93 ASP A CA 1
ATOM 676 C C . ASP A 1 93 ? -0.322 5.151 13.169 1.00 71.69 93 ASP A C 1
ATOM 678 O O . ASP A 1 93 ? -0.292 4.446 14.183 1.00 71.69 93 ASP A O 1
ATOM 682 N N . HIS A 1 94 ? -0.194 4.656 11.942 1.00 69.31 94 HIS A N 1
ATOM 683 C CA . HIS A 1 94 ? 0.063 3.257 11.638 1.00 69.31 94 HIS A CA 1
ATOM 684 C C . HIS A 1 94 ? 1.289 3.178 10.729 1.00 69.31 94 HIS A C 1
ATOM 686 O O . HIS A 1 94 ? 1.316 3.796 9.667 1.00 69.31 94 HIS A O 1
ATOM 692 N N . GLY A 1 95 ? 2.306 2.438 11.168 1.00 62.00 95 GLY A N 1
ATOM 693 C CA . GLY A 1 95 ? 3.490 2.134 10.368 1.00 62.00 95 GLY A CA 1
ATOM 694 C C . GLY A 1 95 ? 3.353 0.799 9.640 1.00 62.00 95 GLY A C 1
ATOM 695 O O . GLY A 1 95 ? 2.533 -0.042 10.012 1.00 62.00 95 GLY A O 1
ATOM 696 N N . PHE A 1 96 ? 4.195 0.601 8.630 1.00 66.44 96 PHE A N 1
ATOM 697 C CA . PHE A 1 96 ? 4.413 -0.699 8.004 1.00 66.44 96 PHE A CA 1
ATOM 698 C C . PHE A 1 96 ? 5.792 -1.193 8.393 1.00 66.44 96 PHE A C 1
ATOM 700 O O . PHE A 1 96 ? 6.761 -0.442 8.289 1.00 66.44 96 PHE A O 1
ATOM 707 N N . ASP A 1 97 ? 5.866 -2.453 8.805 1.00 63.91 97 ASP A N 1
ATOM 708 C CA . ASP A 1 97 ? 7.129 -3.164 8.892 1.00 63.91 97 ASP A CA 1
ATOM 709 C C . ASP A 1 97 ? 7.206 -4.153 7.731 1.00 63.91 97 ASP A C 1
ATOM 711 O O . ASP A 1 97 ? 6.317 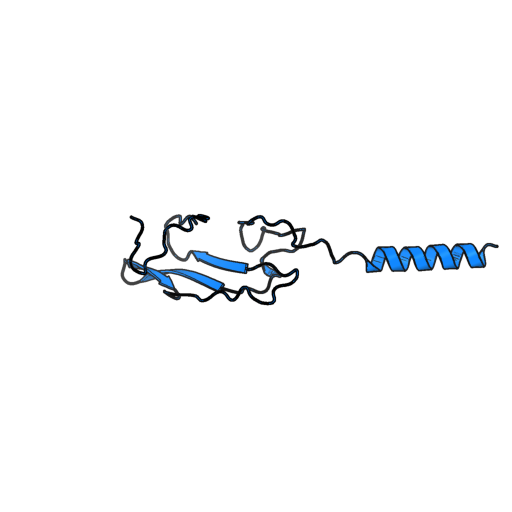-4.987 7.538 1.00 63.91 97 ASP A O 1
ATOM 715 N N . LEU A 1 98 ? 8.243 -4.005 6.914 1.00 60.34 98 LEU A N 1
ATOM 716 C CA . LEU A 1 98 ? 8.521 -4.876 5.781 1.00 60.34 98 LEU A CA 1
ATOM 717 C C . LEU A 1 98 ? 9.794 -5.641 6.104 1.00 60.34 98 LEU A C 1
ATOM 719 O O . LEU A 1 98 ? 10.899 -5.209 5.783 1.00 60.34 98 LEU A O 1
ATOM 723 N N . SER A 1 99 ? 9.623 -6.781 6.764 1.00 58.22 99 SER A N 1
ATOM 724 C CA . SER A 1 99 ? 10.730 -7.658 7.117 1.00 58.22 99 SER A CA 1
ATOM 725 C C . SER A 1 99 ? 10.938 -8.729 6.046 1.00 58.22 99 SER A C 1
ATOM 727 O O . SER A 1 99 ? 9.990 -9.355 5.573 1.00 58.22 99 SER A O 1
ATOM 729 N N . ALA A 1 100 ? 12.198 -8.961 5.676 1.00 48.09 100 ALA A N 1
ATOM 730 C CA . ALA A 1 100 ? 12.610 -10.064 4.806 1.00 48.09 100 ALA A CA 1
ATOM 731 C C . ALA A 1 100 ? 12.700 -11.406 5.559 1.00 48.09 100 ALA A C 1
ATOM 733 O O . ALA A 1 100 ? 13.259 -12.370 5.032 1.00 48.09 100 ALA A O 1
ATOM 734 N N . ASP A 1 101 ? 12.220 -11.464 6.803 1.00 46.06 101 ASP A N 1
ATOM 735 C CA . ASP A 1 101 ? 12.484 -12.590 7.679 1.00 46.06 101 ASP A CA 1
ATOM 736 C C . ASP A 1 101 ? 11.731 -13.853 7.234 1.00 46.06 101 ASP A C 1
ATOM 738 O O . ASP A 1 101 ? 10.533 -14.046 7.446 1.00 46.06 101 ASP A O 1
ATOM 742 N N . SER A 1 102 ? 12.496 -14.750 6.620 1.00 46.34 102 SER A N 1
ATOM 743 C CA . SER A 1 102 ? 12.140 -16.132 6.313 1.00 46.34 102 SER A CA 1
ATOM 744 C C . SER A 1 102 ? 11.816 -16.990 7.552 1.00 46.34 102 SER A C 1
ATOM 746 O O . SER A 1 102 ? 11.477 -18.161 7.389 1.00 46.34 102 SER A O 1
ATOM 748 N N . ALA A 1 103 ? 11.911 -16.464 8.781 1.00 48.34 103 ALA A N 1
ATOM 749 C CA . ALA A 1 103 ? 11.696 -17.229 10.011 1.00 48.34 103 ALA A CA 1
ATOM 750 C C . ALA A 1 103 ? 10.230 -17.357 10.486 1.00 48.34 103 ALA A C 1
ATOM 752 O O . ALA A 1 103 ? 9.974 -18.107 11.427 1.00 48.34 103 ALA A O 1
ATOM 753 N N . TYR A 1 104 ? 9.237 -16.740 9.835 1.00 48.59 104 TYR A N 1
ATOM 754 C CA . TYR A 1 104 ? 7.817 -16.849 10.238 1.00 48.59 104 TYR A CA 1
ATOM 755 C C . TYR A 1 104 ? 7.037 -17.959 9.510 1.00 48.59 104 TYR A C 1
ATOM 757 O O . TYR A 1 104 ? 5.874 -17.801 9.146 1.00 48.59 104 TYR A O 1
ATOM 765 N N . ALA A 1 105 ? 7.660 -19.120 9.300 1.00 45.38 105 ALA A N 1
ATOM 766 C CA . ALA A 1 105 ? 7.072 -20.254 8.578 1.00 45.38 105 ALA A CA 1
ATOM 767 C C . ALA A 1 105 ? 5.951 -21.006 9.339 1.00 45.38 105 ALA A C 1
ATOM 769 O O . ALA A 1 105 ? 5.616 -22.134 8.973 1.00 45.38 105 ALA A O 1
ATOM 770 N N . ALA A 1 106 ? 5.360 -20.422 10.387 1.00 37.88 106 ALA A N 1
ATOM 771 C CA . ALA A 1 106 ? 4.298 -21.053 11.166 1.00 37.88 106 ALA A CA 1
ATOM 772 C C . ALA A 1 106 ? 3.032 -20.176 11.230 1.00 37.88 106 ALA A C 1
ATOM 774 O O . ALA A 1 106 ? 3.128 -18.982 11.514 1.00 37.88 106 ALA A O 1
ATOM 775 N N . PRO A 1 107 ? 1.830 -20.760 11.045 1.00 41.16 107 PRO A N 1
ATOM 776 C CA . PRO A 1 107 ? 0.554 -20.043 10.917 1.00 41.16 107 PRO A CA 1
ATOM 777 C C . PRO A 1 107 ? 0.042 -19.350 12.201 1.00 41.16 107 PRO A C 1
ATOM 779 O O . PRO A 1 107 ? -1.132 -18.996 12.271 1.00 41.16 107 PRO A O 1
ATOM 782 N N . THR A 1 108 ? 0.878 -19.155 13.227 1.00 42.47 108 THR A N 1
ATOM 783 C CA . THR A 1 108 ? 0.479 -18.609 14.539 1.00 42.47 108 THR A CA 1
ATOM 784 C C . THR A 1 108 ? 1.387 -17.502 15.080 1.00 42.47 108 THR A C 1
ATOM 786 O O . THR A 1 108 ? 1.292 -17.176 16.261 1.00 42.47 108 THR A O 1
ATOM 789 N N . SER A 1 109 ? 2.279 -16.906 14.286 1.00 40.94 109 SER A N 1
ATOM 790 C CA . SER A 1 109 ? 3.074 -15.773 14.778 1.00 40.94 109 SER A CA 1
ATOM 791 C C . SER A 1 109 ? 2.262 -14.472 14.757 1.00 40.94 109 SER A C 1
ATOM 793 O O . SER A 1 109 ? 1.878 -13.993 13.691 1.00 40.94 109 SER A O 1
ATOM 795 N N . MET A 1 110 ? 2.026 -13.897 15.939 1.00 35.72 110 MET A N 1
ATOM 796 C CA . MET A 1 110 ? 1.472 -12.556 16.146 1.00 35.72 110 MET A CA 1
ATOM 797 C C . MET A 1 110 ? 2.553 -11.673 16.779 1.00 35.72 110 MET A C 1
ATOM 799 O O . MET A 1 110 ? 3.160 -12.071 17.772 1.00 35.72 110 MET A O 1
ATOM 803 N N . HIS A 1 111 ? 2.787 -10.491 16.210 1.00 41.41 111 HIS A N 1
ATOM 804 C CA . HIS A 1 111 ? 3.653 -9.467 16.799 1.00 41.41 111 HIS A CA 1
ATOM 805 C C . HIS A 1 111 ? 2.843 -8.654 17.827 1.00 41.41 111 HIS A C 1
ATOM 807 O O . HIS A 1 111 ? 1.720 -8.247 17.518 1.00 41.41 111 HIS A O 1
ATOM 813 N N . ILE A 1 112 ? 3.388 -8.451 19.034 1.00 38.25 112 ILE A N 1
ATOM 814 C CA . ILE A 1 112 ? 2.881 -7.487 20.033 1.00 38.25 112 ILE A CA 1
ATOM 815 C C . ILE A 1 112 ? 3.702 -6.208 19.913 1.00 38.25 112 ILE A C 1
ATOM 817 O O . ILE A 1 112 ? 4.942 -6.337 19.785 1.00 38.25 112 ILE A O 1
#

Foldseek 3Di:
DVVVVVVVVVVVVVVVVVPPPCPFPPPPDDFDDDQQPDDDPNHGNVPADAQAEWEFDQDPNDTAIPPNDDDGDPPPQDRHDHHYHYHYPDPDDDDDDDDPDPPPPDPDDDDD

pLDDT: mean 72.97, std 15.73, range [35.72, 91.88]

Sequence (112 aa):
MGKVVFVVFFALALVVAGTSSSFALQSGGVEIGDLATGSVVGQPFSQLDVDVDLYALEIGGKKVWYPGTSVLRLVGRAGRPAVIRVTNNTKADHGFDLSADSAYAAPTSMHI

Secondary structure (DSSP, 8-state):
-HHHHHHHHHHHHHHHHHSTT---S---S-----TTT-EETTEEGGGS--SEEEEEEEETTEEEEESSS-----TT-TT----EEEEE-SSS---------TT--STT----

Radius of gyration: 21.92 Å; chains: 1; bounding box: 40×39×70 Å